Protein AF-A0A1J5BB57-F1 (afdb_monomer)

Mean predicted aligned error: 13.4 Å

Structure (mmCIF, N/CA/C/O backbone):
data_AF-A0A1J5BB57-F1
#
_entry.id   AF-A0A1J5BB57-F1
#
loop_
_atom_site.group_PDB
_atom_site.id
_atom_site.type_symbol
_atom_site.label_atom_id
_atom_site.label_alt_id
_atom_site.label_comp_id
_atom_site.label_asym_id
_atom_site.label_entity_id
_atom_site.label_seq_id
_atom_site.pdbx_PDB_ins_code
_atom_site.Cartn_x
_atom_site.Cartn_y
_atom_site.Cartn_z
_atom_site.occupancy
_atom_site.B_iso_or_equiv
_atom_site.auth_seq_id
_atom_site.auth_comp_id
_atom_site.auth_asym_id
_atom_site.auth_atom_id
_atom_site.pdbx_PDB_model_num
ATOM 1 N N . MET A 1 1 ? -21.688 -20.725 -30.214 1.00 36.19 1 MET A N 1
ATOM 2 C CA . MET A 1 1 ? -20.964 -20.678 -28.925 1.00 36.19 1 MET A CA 1
ATOM 3 C C . MET A 1 1 ? -19.743 -19.796 -29.120 1.00 36.19 1 MET A C 1
ATOM 5 O O . MET A 1 1 ? -18.773 -20.236 -29.718 1.00 36.19 1 MET A O 1
ATOM 9 N N . THR A 1 2 ? -19.839 -18.522 -28.745 1.00 36.06 2 THR A N 1
ATOM 10 C CA . THR A 1 2 ? -18.775 -17.534 -28.966 1.00 36.06 2 THR A CA 1
ATOM 11 C C . THR A 1 2 ? -17.869 -17.535 -27.747 1.00 36.06 2 THR A C 1
ATOM 13 O O . THR A 1 2 ? -18.229 -16.990 -26.706 1.00 36.06 2 THR A O 1
ATOM 16 N N . THR A 1 3 ? -16.715 -18.188 -27.853 1.00 39.59 3 THR A N 1
ATOM 17 C CA . THR A 1 3 ? -15.644 -18.089 -26.861 1.00 39.59 3 THR A CA 1
ATOM 18 C C . THR A 1 3 ? -15.194 -16.633 -26.815 1.00 39.59 3 THR A C 1
ATOM 20 O O . THR A 1 3 ? -14.483 -16.171 -27.706 1.00 39.59 3 THR A O 1
ATOM 23 N N . SER A 1 4 ? -15.664 -15.893 -25.809 1.00 38.69 4 SER A N 1
ATOM 24 C CA . SER A 1 4 ? -15.175 -14.554 -25.491 1.00 38.69 4 SER A CA 1
ATOM 25 C C . SER A 1 4 ? -13.688 -14.676 -25.193 1.00 38.69 4 SER A C 1
ATOM 27 O O . SER A 1 4 ? -13.278 -15.166 -24.141 1.00 38.69 4 SER A O 1
ATOM 29 N N . ARG A 1 5 ? -12.883 -14.318 -26.189 1.00 42.75 5 ARG A N 1
ATOM 30 C CA . ARG A 1 5 ? -11.430 -14.327 -26.155 1.00 42.75 5 ARG A CA 1
ATOM 31 C C . ARG A 1 5 ? -11.003 -13.291 -25.121 1.00 42.75 5 ARG A C 1
ATOM 33 O O . ARG A 1 5 ? -10.915 -12.112 -25.434 1.00 42.75 5 ARG A O 1
ATOM 40 N N . PHE A 1 6 ? -10.797 -13.736 -23.883 1.00 43.44 6 PHE A N 1
ATOM 41 C CA . PHE A 1 6 ? -10.067 -12.984 -22.869 1.00 43.44 6 PHE A CA 1
ATOM 42 C C . PHE A 1 6 ? -8.737 -12.572 -23.504 1.00 43.44 6 PHE A C 1
ATOM 44 O O . PHE A 1 6 ? -7.887 -13.423 -23.765 1.00 43.44 6 PHE A O 1
ATOM 51 N N . GLU A 1 7 ? -8.603 -11.297 -23.866 1.00 45.34 7 GLU A N 1
ATOM 52 C CA . GLU A 1 7 ? -7.399 -10.764 -24.493 1.00 45.34 7 GLU A CA 1
ATOM 53 C C . GLU A 1 7 ? -6.228 -10.919 -23.522 1.00 45.34 7 GLU A C 1
ATOM 55 O O . GLU A 1 7 ? -6.068 -10.167 -22.563 1.00 45.34 7 GLU A O 1
ATOM 60 N N . GLN A 1 8 ? -5.419 -11.946 -23.769 1.00 44.72 8 GLN A N 1
ATOM 61 C CA . GLN A 1 8 ? -4.157 -12.187 -23.091 1.00 44.72 8 GLN A CA 1
ATOM 62 C C . GLN A 1 8 ? -3.175 -11.101 -23.531 1.00 44.72 8 GLN A C 1
ATOM 64 O O . GLN A 1 8 ? -2.515 -11.223 -24.562 1.00 44.72 8 GLN A O 1
ATOM 69 N N . ARG A 1 9 ? -3.125 -10.003 -22.776 1.00 52.44 9 ARG A N 1
ATOM 70 C CA . ARG A 1 9 ? -2.144 -8.936 -22.963 1.00 52.44 9 ARG A CA 1
ATOM 71 C C . ARG A 1 9 ? -1.039 -9.059 -21.929 1.00 52.44 9 ARG A C 1
ATOM 73 O O . ARG A 1 9 ? -1.289 -9.250 -20.741 1.00 52.44 9 ARG A O 1
ATOM 80 N N . TRP A 1 10 ? 0.186 -8.925 -22.410 1.00 50.12 10 TRP A N 1
ATOM 81 C CA . TRP A 1 10 ? 1.356 -8.752 -21.570 1.00 50.12 10 TRP A CA 1
ATOM 82 C C . TRP A 1 10 ? 1.385 -7.307 -21.090 1.00 50.12 10 TRP A C 1
ATOM 84 O O . TRP A 1 10 ? 1.290 -6.389 -21.903 1.00 50.12 10 TRP A O 1
ATOM 94 N N . PHE A 1 11 ? 1.490 -7.114 -19.779 1.00 55.72 11 PHE A N 1
ATOM 95 C CA . PHE A 1 11 ? 1.881 -5.829 -19.225 1.00 55.72 11 PHE A CA 1
ATOM 96 C C . PHE A 1 11 ? 3.391 -5.871 -19.019 1.00 55.72 11 PHE A C 1
ATOM 98 O O . PHE A 1 11 ? 3.910 -6.745 -18.320 1.00 55.72 11 PHE A O 1
ATOM 105 N N . GLU A 1 12 ? 4.093 -4.949 -19.668 1.00 59.78 12 GLU A N 1
ATOM 106 C CA . GLU A 1 12 ? 5.494 -4.691 -19.368 1.00 59.78 12 GLU A CA 1
ATOM 107 C C . GLU A 1 12 ? 5.530 -3.718 -18.201 1.00 59.78 12 GLU A C 1
ATOM 109 O O . GLU A 1 12 ? 5.295 -2.518 -18.340 1.00 59.78 12 GLU A O 1
ATOM 114 N N . PHE A 1 13 ? 5.751 -4.269 -17.018 1.00 64.38 13 PHE A N 1
ATOM 115 C CA . PHE A 1 13 ? 6.040 -3.462 -15.856 1.00 64.38 13 PHE A CA 1
ATOM 116 C C . PHE A 1 13 ? 7.528 -3.099 -15.892 1.00 64.38 13 PHE A C 1
ATOM 118 O O . PHE A 1 13 ? 8.375 -3.930 -16.220 1.00 64.38 13 PHE A O 1
ATOM 125 N N . GLY A 1 14 ? 7.872 -1.856 -15.548 1.00 67.31 14 GLY A N 1
ATOM 126 C CA . GLY A 1 14 ? 9.262 -1.525 -15.222 1.00 67.31 14 GLY A CA 1
ATOM 127 C C . GLY A 1 14 ? 9.796 -2.443 -14.107 1.00 67.31 14 GLY A C 1
ATOM 128 O O . GLY A 1 14 ? 8.998 -3.043 -13.379 1.00 67.31 14 GLY A O 1
ATOM 129 N N . PRO A 1 15 ? 11.125 -2.572 -13.944 1.00 73.25 15 PRO A N 1
ATOM 130 C CA . PRO A 1 15 ? 11.733 -3.493 -12.977 1.00 73.25 15 PRO A CA 1
ATOM 131 C C . PRO A 1 15 ? 11.355 -3.200 -11.522 1.00 73.25 15 PRO A C 1
ATOM 133 O O . PRO A 1 15 ? 11.576 -4.047 -10.672 1.00 73.25 15 PRO A O 1
ATOM 136 N N . ASP A 1 16 ? 10.749 -2.050 -11.241 1.00 86.75 16 ASP A N 1
ATOM 137 C CA . ASP A 1 16 ? 10.429 -1.587 -9.895 1.00 86.75 16 ASP A CA 1
ATOM 138 C C . ASP A 1 16 ? 8.946 -1.730 -9.542 1.00 86.75 16 ASP A C 1
ATOM 140 O O . ASP A 1 16 ? 8.469 -1.043 -8.648 1.00 86.75 16 ASP A O 1
ATOM 144 N N . ALA A 1 17 ? 8.170 -2.559 -10.242 1.00 91.12 17 ALA A N 1
ATOM 145 C CA . ALA A 1 17 ? 6.748 -2.711 -9.940 1.00 91.12 17 ALA A CA 1
ATOM 146 C C . ALA A 1 17 ? 6.493 -3.563 -8.689 1.00 91.12 17 ALA A C 1
ATOM 148 O O . ALA A 1 17 ? 7.095 -4.618 -8.49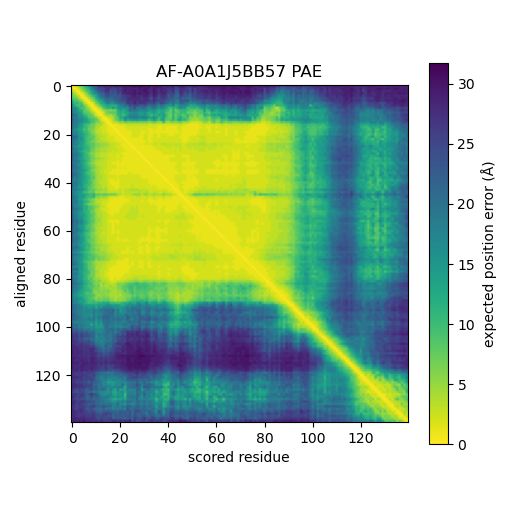7 1.00 91.12 17 ALA A O 1
ATOM 149 N N . TRP A 1 18 ? 5.533 -3.137 -7.869 1.00 94.38 18 TRP A N 1
ATOM 150 C CA . TRP A 1 18 ? 5.126 -3.823 -6.646 1.00 94.38 18 TRP A CA 1
ATOM 151 C C . TRP A 1 18 ? 3.613 -3.885 -6.505 1.00 94.38 18 TRP A C 1
ATOM 153 O O . TRP A 1 18 ? 2.913 -2.882 -6.662 1.00 94.38 18 TRP A O 1
ATOM 163 N N . LEU A 1 19 ? 3.118 -5.059 -6.123 1.00 93.81 19 LEU A N 1
ATOM 164 C CA . LEU A 1 19 ? 1.747 -5.255 -5.676 1.00 93.81 19 LEU A CA 1
ATOM 165 C C . LEU A 1 19 ? 1.701 -5.213 -4.151 1.00 93.81 19 LEU A C 1
ATOM 167 O O . LEU A 1 19 ? 2.428 -5.944 -3.483 1.00 93.81 19 LEU A O 1
ATOM 171 N N . ILE A 1 20 ? 0.823 -4.387 -3.603 1.00 96.88 20 ILE A N 1
ATOM 172 C CA . ILE A 1 20 ? 0.644 -4.226 -2.164 1.00 96.88 20 ILE A CA 1
ATOM 173 C C . ILE A 1 20 ? -0.776 -4.649 -1.830 1.00 96.88 20 ILE A C 1
ATOM 175 O O . ILE A 1 20 ? -1.729 -4.090 -2.367 1.00 96.88 20 ILE A O 1
ATOM 179 N N . ALA A 1 21 ? -0.928 -5.629 -0.952 1.00 96.88 21 ALA A N 1
ATOM 180 C CA . ALA A 1 21 ? -2.223 -6.093 -0.480 1.00 96.88 21 ALA A CA 1
ATOM 181 C C . ALA A 1 21 ? -2.300 -5.956 1.035 1.00 96.88 21 ALA A C 1
ATOM 183 O O . ALA A 1 21 ? -1.296 -6.150 1.719 1.00 96.88 21 ALA A O 1
ATOM 184 N N . TYR A 1 22 ? -3.480 -5.647 1.558 1.00 97.25 22 TYR A N 1
ATOM 185 C CA . TYR A 1 22 ? -3.705 -5.639 2.998 1.00 97.25 22 TYR A CA 1
ATOM 186 C C . TYR A 1 22 ? -4.951 -6.430 3.395 1.00 97.25 22 TYR A C 1
ATOM 188 O O . TYR A 1 22 ? -5.929 -6.497 2.650 1.00 97.25 22 TYR A O 1
ATOM 196 N N . ASP A 1 23 ? -4.922 -6.970 4.606 1.00 97.06 23 ASP A N 1
ATOM 197 C CA . ASP A 1 23 ? -6.068 -7.508 5.327 1.00 97.06 23 ASP A CA 1
ATOM 198 C C . ASP A 1 23 ? -6.112 -6.846 6.709 1.00 97.06 23 ASP A C 1
ATOM 200 O O . ASP A 1 23 ? -5.279 -7.104 7.578 1.00 97.06 23 ASP A O 1
ATOM 204 N N . ILE A 1 24 ? -7.028 -5.887 6.867 1.00 97.06 24 ILE A N 1
ATOM 205 C CA . ILE A 1 24 ? -7.144 -5.037 8.056 1.00 97.06 24 ILE A CA 1
ATOM 206 C C . ILE A 1 24 ? -8.621 -4.941 8.415 1.00 97.06 24 ILE A C 1
ATOM 208 O O . ILE A 1 24 ? -9.405 -4.340 7.683 1.00 97.06 24 ILE A O 1
ATOM 212 N N . ALA A 1 25 ? -9.001 -5.511 9.557 1.00 95.50 25 ALA A N 1
ATOM 213 C CA . ALA A 1 25 ? -10.394 -5.528 10.002 1.00 95.50 25 ALA A CA 1
ATOM 214 C C . ALA A 1 25 ? -10.822 -4.229 10.708 1.00 95.50 25 ALA A C 1
ATOM 216 O O . ALA A 1 25 ? -12.000 -3.874 10.701 1.00 95.50 25 ALA A O 1
ATOM 217 N N . ASP A 1 26 ? -9.880 -3.520 11.336 1.00 97.75 26 ASP A N 1
ATOM 218 C CA . ASP A 1 26 ? -10.171 -2.296 12.082 1.00 97.75 26 ASP A CA 1
ATOM 219 C C . ASP A 1 26 ? -10.404 -1.103 11.137 1.00 97.75 26 ASP A C 1
ATOM 221 O O . ASP A 1 26 ? -9.488 -0.725 10.399 1.00 97.75 26 ASP A O 1
ATOM 225 N N . PRO A 1 27 ? -11.585 -0.455 11.169 1.00 96.62 27 PRO A N 1
ATOM 226 C CA . PRO A 1 27 ? -11.914 0.610 10.222 1.00 96.62 27 PRO A CA 1
ATOM 227 C C . PRO A 1 27 ? -11.001 1.838 10.314 1.00 96.62 27 PRO A C 1
ATOM 229 O O . PRO A 1 27 ? -10.757 2.501 9.303 1.00 96.62 27 PRO A O 1
ATOM 232 N N . MET A 1 28 ? -10.484 2.159 11.505 1.00 97.75 28 MET A N 1
ATOM 233 C CA . MET A 1 28 ? -9.627 3.328 11.701 1.00 97.75 28 MET A CA 1
ATOM 234 C C . MET A 1 28 ? -8.225 3.079 11.142 1.00 97.75 28 MET A C 1
ATOM 236 O O . MET A 1 28 ? -7.696 3.928 10.418 1.00 97.75 28 MET A O 1
ATOM 240 N N . ARG A 1 29 ? -7.627 1.915 11.430 1.00 97.44 29 ARG A N 1
ATOM 241 C CA . ARG A 1 29 ? -6.327 1.527 10.853 1.00 97.44 29 ARG A CA 1
ATOM 242 C C . ARG A 1 29 ? -6.428 1.326 9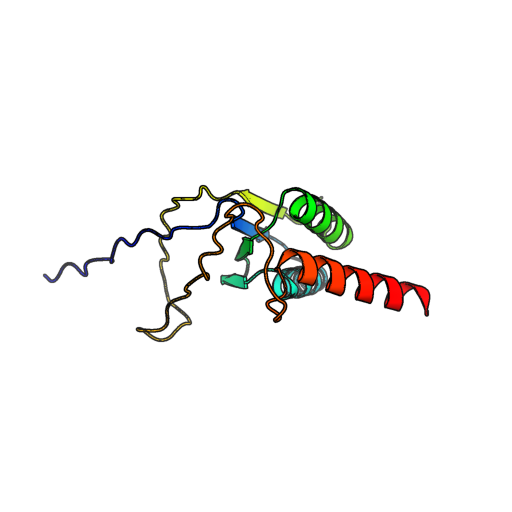.344 1.00 97.44 29 ARG A C 1
ATOM 244 O O . ARG A 1 29 ? -5.582 1.848 8.618 1.00 97.44 29 ARG A O 1
ATOM 251 N N . LEU A 1 30 ? -7.508 0.706 8.860 1.00 97.50 30 LEU A N 1
ATOM 252 C CA . LEU A 1 30 ? -7.776 0.560 7.428 1.00 97.50 30 LEU A CA 1
ATOM 253 C C . LEU A 1 30 ? -7.812 1.922 6.733 1.00 97.50 30 LEU A C 1
ATOM 255 O O . LEU A 1 30 ? -7.125 2.114 5.732 1.00 97.50 30 LEU A O 1
ATOM 259 N N . ALA A 1 31 ? -8.558 2.895 7.264 1.00 97.00 31 ALA A N 1
ATOM 260 C CA . ALA A 1 31 ? -8.643 4.224 6.660 1.00 97.00 31 ALA A CA 1
ATOM 261 C C . ALA A 1 31 ? -7.277 4.933 6.603 1.00 97.00 31 ALA A C 1
ATOM 263 O O . ALA A 1 31 ? -6.969 5.603 5.612 1.00 97.00 31 ALA A O 1
ATOM 264 N N . ARG A 1 32 ? -6.443 4.769 7.641 1.00 97.00 32 ARG A N 1
ATOM 265 C CA . ARG A 1 32 ? -5.077 5.320 7.692 1.00 97.00 32 ARG A CA 1
ATOM 266 C C . ARG A 1 32 ? -4.169 4.678 6.645 1.00 97.00 32 ARG A C 1
ATOM 268 O O . ARG A 1 32 ? -3.523 5.406 5.893 1.00 97.00 32 ARG A O 1
ATOM 275 N N . VAL A 1 33 ? -4.144 3.347 6.570 1.00 97.62 33 VAL A N 1
ATOM 276 C CA . VAL A 1 33 ? -3.333 2.602 5.593 1.00 97.62 33 VAL A CA 1
ATOM 277 C C . VAL A 1 33 ? -3.796 2.886 4.169 1.00 97.62 33 VAL A C 1
ATOM 279 O O . VAL A 1 33 ? -2.975 3.222 3.321 1.00 97.62 33 VAL A O 1
ATOM 282 N N . HIS A 1 34 ? -5.104 2.849 3.909 1.00 96.00 34 HIS A N 1
ATOM 283 C CA . HIS A 1 34 ? -5.654 3.120 2.584 1.00 96.00 34 HIS A CA 1
ATOM 284 C C . HIS A 1 34 ? -5.302 4.532 2.103 1.00 96.00 34 HIS A C 1
ATOM 286 O O . HIS A 1 34 ? -4.864 4.708 0.968 1.00 96.00 34 HIS A O 1
ATOM 292 N N . ARG A 1 35 ? -5.448 5.552 2.963 1.00 95.81 35 ARG A N 1
ATOM 293 C CA . ARG A 1 35 ? -5.070 6.933 2.625 1.00 95.81 35 ARG A CA 1
ATOM 294 C C . ARG A 1 35 ? -3.574 7.060 2.350 1.00 95.81 35 ARG A C 1
ATOM 296 O O . ARG A 1 35 ? -3.200 7.736 1.399 1.00 95.81 35 ARG A O 1
ATOM 303 N N . TYR A 1 36 ? -2.749 6.409 3.167 1.00 96.81 36 TYR A N 1
ATOM 304 C CA . TYR A 1 36 ? -1.300 6.411 3.007 1.00 96.81 36 TYR A CA 1
ATOM 305 C C . TYR A 1 36 ? -0.875 5.777 1.677 1.00 96.81 36 TYR A C 1
ATOM 307 O O . TYR A 1 36 ? -0.163 6.410 0.904 1.00 96.81 36 TYR A O 1
ATOM 315 N N . LEU A 1 37 ? -1.384 4.582 1.356 1.00 95.81 37 LEU A N 1
ATOM 316 C CA . LEU A 1 37 ? -1.080 3.904 0.095 1.00 95.81 37 LEU A CA 1
ATOM 317 C C . LEU A 1 37 ? -1.604 4.676 -1.117 1.00 95.81 37 LEU A C 1
ATOM 319 O O . LEU A 1 37 ? -0.891 4.801 -2.103 1.00 95.81 37 LEU A O 1
ATOM 323 N N . LYS A 1 38 ? -2.802 5.264 -1.040 1.00 93.06 38 LYS A N 1
ATOM 324 C CA . LYS A 1 38 ? -3.389 6.045 -2.140 1.00 93.06 38 LYS A CA 1
ATOM 325 C C . LYS A 1 38 ? -2.572 7.285 -2.525 1.00 93.06 38 LYS A C 1
ATOM 327 O O . LYS A 1 38 ? -2.725 7.775 -3.640 1.00 93.06 38 LYS A O 1
ATOM 332 N N . ALA A 1 39 ? -1.720 7.796 -1.635 1.00 92.25 39 ALA A N 1
ATOM 333 C CA . ALA A 1 39 ? -0.841 8.922 -1.946 1.00 92.25 39 ALA A CA 1
ATOM 334 C C . ALA A 1 39 ? 0.328 8.535 -2.873 1.00 92.25 39 ALA A C 1
ATOM 336 O O . ALA A 1 39 ? 0.875 9.397 -3.555 1.00 92.25 39 ALA A O 1
ATOM 337 N N . VAL A 1 40 ? 0.725 7.258 -2.886 1.00 91.25 40 VAL A N 1
ATOM 338 C CA . VAL A 1 40 ? 2.005 6.803 -3.469 1.00 91.25 40 VAL A CA 1
ATOM 339 C C . VAL A 1 40 ? 1.860 5.585 -4.384 1.00 91.25 40 VAL A C 1
ATOM 341 O O . VAL A 1 40 ? 2.777 5.250 -5.126 1.00 91.25 40 VAL A O 1
ATOM 344 N N . ALA A 1 41 ? 0.706 4.927 -4.350 1.00 92.19 41 ALA A N 1
ATOM 345 C CA . ALA A 1 41 ? 0.355 3.767 -5.146 1.00 92.19 41 ALA A CA 1
ATOM 346 C C . ALA A 1 41 ? -1.076 3.907 -5.662 1.00 92.19 41 ALA A C 1
ATOM 348 O O . ALA A 1 41 ? -1.929 4.596 -5.098 1.00 92.19 41 ALA A O 1
ATOM 349 N N . MET A 1 42 ? -1.363 3.185 -6.730 1.00 90.56 42 MET A N 1
ATOM 350 C CA . MET A 1 42 ? -2.659 3.204 -7.371 1.00 90.56 42 MET A CA 1
ATOM 351 C C . MET A 1 42 ? -3.536 2.044 -6.881 1.00 90.56 42 MET A C 1
ATOM 353 O O . MET A 1 42 ? -3.110 0.892 -6.962 1.00 90.56 42 MET A O 1
ATOM 357 N N . PRO A 1 43 ? -4.782 2.295 -6.442 1.00 89.69 43 PRO A N 1
ATOM 358 C CA . PRO A 1 43 ? -5.702 1.224 -6.074 1.00 89.69 43 PRO A CA 1
ATOM 359 C C . PRO A 1 43 ? -6.146 0.441 -7.318 1.00 89.69 43 PRO A C 1
ATOM 361 O O . PRO A 1 43 ? -6.695 1.014 -8.259 1.00 89.69 43 PRO A O 1
ATOM 364 N N . VAL A 1 44 ? -5.942 -0.877 -7.317 1.00 86.25 44 VAL A N 1
ATOM 365 C CA . VAL A 1 44 ? -6.431 -1.787 -8.374 1.00 86.25 44 VAL A CA 1
ATOM 366 C C . VAL A 1 44 ? -7.666 -2.574 -7.937 1.00 86.25 44 VAL A C 1
ATOM 368 O O . VAL A 1 44 ? -8.489 -2.941 -8.776 1.00 86.25 44 VAL A O 1
ATOM 371 N N . GLN A 1 45 ? -7.810 -2.806 -6.633 1.00 85.19 45 GLN A N 1
ATOM 372 C CA . GLN A 1 45 ? -9.000 -3.335 -5.964 1.00 85.19 45 GLN A CA 1
ATOM 373 C C . GLN A 1 45 ? -9.121 -2.687 -4.579 1.00 85.19 45 GLN A C 1
ATOM 375 O O . GLN A 1 45 ? -8.245 -1.927 -4.172 1.00 85.19 45 GLN A O 1
ATOM 380 N N . TYR A 1 46 ? -10.195 -2.989 -3.842 1.00 80.75 46 TYR A N 1
ATOM 381 C CA . TYR A 1 46 ? -10.448 -2.379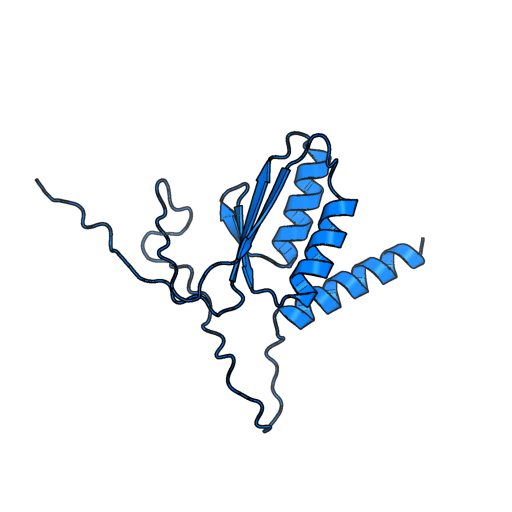 -2.532 1.00 80.75 46 TYR A CA 1
ATOM 382 C C . TYR A 1 46 ? -9.255 -2.501 -1.566 1.00 80.75 46 TYR A C 1
ATOM 384 O O . TYR A 1 46 ? -8.876 -1.503 -0.960 1.00 80.75 46 TYR A O 1
ATOM 392 N N . SER A 1 47 ? -8.633 -3.682 -1.493 1.00 92.31 47 SER A N 1
ATOM 393 C CA . SER A 1 47 ? -7.494 -3.964 -0.606 1.00 92.31 47 SER A CA 1
ATOM 394 C C . SER A 1 47 ? -6.180 -4.227 -1.342 1.00 92.31 47 SER A C 1
ATOM 396 O O . SER A 1 47 ? -5.264 -4.809 -0.767 1.00 92.31 47 SER A O 1
ATOM 398 N N . VAL A 1 48 ? -6.091 -3.857 -2.625 1.00 93.06 48 VAL A N 1
ATOM 399 C CA . VAL A 1 48 ? -4.910 -4.134 -3.453 1.00 93.06 48 VAL A CA 1
ATOM 400 C C . VAL A 1 48 ? -4.500 -2.883 -4.216 1.00 93.06 48 VAL A C 1
ATOM 402 O O . VAL A 1 48 ? -5.309 -2.263 -4.908 1.00 93.06 48 VAL A O 1
ATOM 405 N N . PHE A 1 49 ? -3.221 -2.549 -4.113 1.00 93.44 49 PHE A N 1
ATOM 406 C CA . PHE A 1 49 ? -2.566 -1.407 -4.727 1.00 93.44 49 PHE A CA 1
ATOM 407 C C . PHE A 1 49 ? -1.411 -1.870 -5.613 1.00 93.44 49 PHE A C 1
ATOM 409 O O . PHE A 1 49 ? -0.776 -2.887 -5.350 1.00 93.44 49 PHE A O 1
ATOM 416 N N . LEU A 1 50 ? -1.134 -1.102 -6.658 1.00 91.81 50 LEU A N 1
ATOM 417 C CA . LEU A 1 50 ? 0.002 -1.274 -7.551 1.00 91.81 50 LEU A CA 1
ATOM 418 C C . LEU A 1 50 ? 0.823 0.017 -7.537 1.00 91.81 50 LEU A C 1
ATOM 420 O O . LEU A 1 50 ? 0.263 1.102 -7.695 1.00 91.81 50 LEU A O 1
ATOM 424 N N . GLY A 1 51 ? 2.133 -0.090 -7.358 1.00 90.94 51 GLY A N 1
ATOM 425 C CA . GLY A 1 51 ? 3.041 1.053 -7.404 1.00 90.94 51 GLY A CA 1
ATOM 426 C C . GLY A 1 51 ? 4.396 0.682 -7.984 1.00 90.94 51 GLY A C 1
ATOM 427 O O . GLY A 1 51 ? 4.668 -0.491 -8.236 1.00 90.94 51 GLY A O 1
ATOM 428 N N . TRP A 1 52 ? 5.230 1.695 -8.200 1.00 91.19 52 TRP A N 1
ATOM 429 C CA . TRP A 1 52 ? 6.601 1.532 -8.666 1.00 91.19 52 TRP A CA 1
ATOM 430 C C . TRP A 1 52 ? 7.536 2.153 -7.645 1.00 91.19 52 TRP A C 1
ATOM 432 O O . TRP A 1 52 ? 7.401 3.337 -7.339 1.00 91.19 52 TRP A O 1
ATOM 442 N N . PHE A 1 53 ? 8.430 1.341 -7.095 1.00 91.75 53 PHE A N 1
ATOM 443 C CA . PHE A 1 53 ? 9.267 1.717 -5.968 1.00 91.75 53 PHE A CA 1
ATOM 444 C C . PHE A 1 53 ? 10.654 1.105 -6.107 1.00 91.75 53 PHE A C 1
ATOM 446 O O . PHE A 1 53 ? 10.804 -0.112 -6.249 1.00 91.75 53 PHE A O 1
ATOM 453 N N . SER A 1 54 ? 11.665 1.953 -5.968 1.00 90.12 54 SER A N 1
ATOM 454 C CA . SER A 1 54 ? 13.035 1.520 -5.732 1.00 90.12 54 SER A CA 1
ATOM 455 C C . SER A 1 54 ? 13.149 0.783 -4.386 1.00 90.12 54 SER A C 1
ATOM 457 O O . SER A 1 54 ? 12.314 0.974 -3.492 1.00 90.12 54 SER A O 1
ATOM 459 N N . PRO A 1 55 ? 14.219 -0.002 -4.160 1.00 89.94 55 PRO A N 1
ATOM 460 C CA . PRO A 1 55 ? 14.433 -0.688 -2.883 1.00 89.94 55 PRO A CA 1
ATOM 461 C C . PRO A 1 55 ? 14.376 0.251 -1.667 1.00 89.94 55 PRO A C 1
ATOM 463 O O . PRO A 1 55 ? 13.773 -0.068 -0.646 1.00 89.94 55 PRO A O 1
ATOM 466 N N . ARG A 1 56 ? 14.922 1.467 -1.801 1.00 91.50 56 ARG A N 1
ATOM 467 C CA . ARG A 1 56 ? 14.889 2.476 -0.735 1.00 91.50 56 ARG A CA 1
ATOM 468 C C . ARG A 1 56 ? 13.471 2.968 -0.438 1.00 91.50 56 ARG A C 1
ATOM 470 O O . ARG A 1 56 ? 13.148 3.245 0.715 1.00 91.50 56 ARG A O 1
ATOM 477 N N . GLU A 1 57 ? 12.638 3.128 -1.460 1.00 93.81 57 GLU A N 1
ATOM 478 C CA . GLU A 1 57 ? 11.240 3.528 -1.277 1.00 93.81 57 GLU A CA 1
ATOM 479 C C . GLU A 1 57 ? 10.424 2.429 -0.610 1.00 93.81 57 GLU A C 1
ATOM 481 O O . GLU A 1 57 ? 9.601 2.742 0.245 1.00 93.81 57 GLU A O 1
ATOM 486 N N . ILE A 1 58 ? 10.703 1.162 -0.916 1.00 95.38 58 ILE A N 1
ATOM 487 C CA . ILE A 1 58 ? 10.085 0.018 -0.238 1.00 95.38 58 ILE A C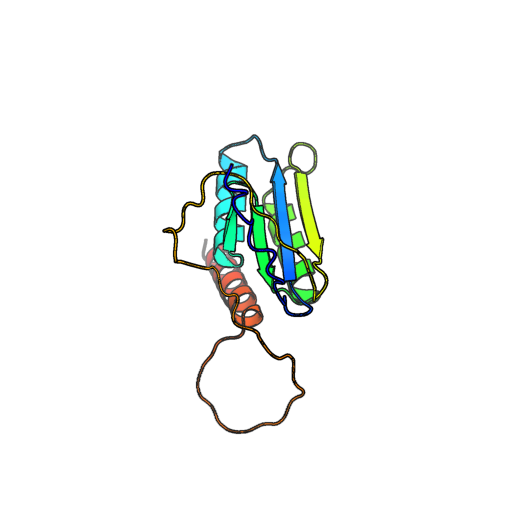A 1
ATOM 488 C C . ILE A 1 58 ? 10.426 -0.002 1.249 1.00 95.38 58 ILE A C 1
ATOM 490 O O . ILE A 1 58 ? 9.526 -0.184 2.069 1.00 95.38 58 ILE A O 1
ATOM 494 N N . ASP A 1 59 ? 11.678 0.262 1.620 1.00 95.44 59 ASP A N 1
ATOM 495 C CA . ASP A 1 59 ? 12.068 0.353 3.031 1.00 95.44 59 ASP A CA 1
ATOM 496 C C . ASP A 1 59 ? 11.331 1.489 3.757 1.00 95.44 59 ASP A C 1
ATOM 498 O O . ASP A 1 59 ? 10.865 1.325 4.888 1.00 95.44 59 ASP A O 1
ATOM 502 N N . LEU A 1 60 ? 11.210 2.657 3.116 1.00 95.38 60 LEU A N 1
ATOM 503 C CA . LEU A 1 60 ? 10.480 3.800 3.674 1.00 95.38 60 LEU A CA 1
ATOM 504 C C . LEU A 1 60 ? 8.985 3.509 3.8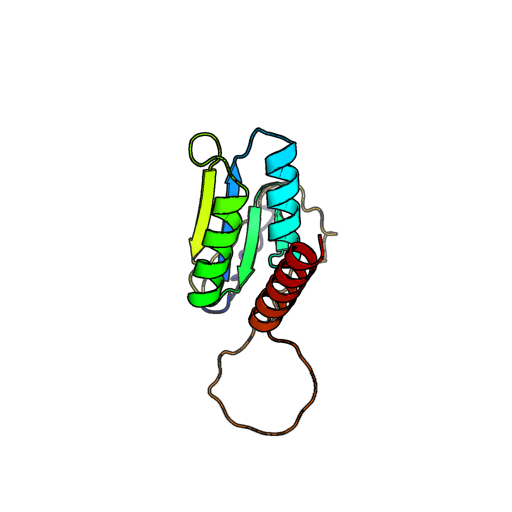04 1.00 95.38 60 LEU A C 1
ATOM 506 O O . LEU A 1 60 ? 8.384 3.836 4.829 1.00 95.38 60 LEU A O 1
ATOM 510 N N . LEU A 1 61 ? 8.404 2.886 2.782 1.00 96.38 61 LEU A N 1
ATOM 511 C CA . LEU A 1 61 ? 7.005 2.491 2.742 1.00 96.38 61 LEU A CA 1
ATOM 512 C C . LEU A 1 61 ? 6.694 1.466 3.837 1.00 96.38 61 LEU A C 1
ATOM 514 O O . LEU A 1 61 ? 5.723 1.635 4.570 1.00 96.38 61 LEU A O 1
ATOM 518 N N . THR A 1 62 ? 7.563 0.468 4.009 1.00 96.50 62 THR A N 1
ATOM 519 C CA . THR A 1 62 ? 7.456 -0.560 5.054 1.00 96.50 62 THR A CA 1
ATOM 520 C C . THR A 1 62 ? 7.456 0.072 6.443 1.00 96.50 62 THR A C 1
ATOM 522 O O . THR A 1 62 ? 6.503 -0.113 7.197 1.00 96.50 62 THR A O 1
ATOM 525 N N . ARG A 1 63 ? 8.443 0.924 6.756 1.00 96.69 63 ARG A N 1
ATOM 526 C CA . ARG A 1 63 ? 8.491 1.648 8.043 1.00 96.6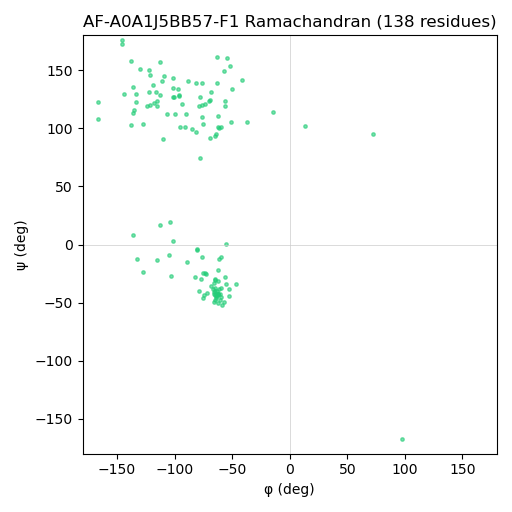9 63 ARG A CA 1
ATOM 527 C C . ARG A 1 63 ? 7.268 2.542 8.252 1.00 96.69 63 ARG A C 1
ATOM 529 O O . ARG A 1 63 ? 6.774 2.680 9.366 1.00 96.69 63 ARG A O 1
ATOM 536 N N . GLY A 1 64 ? 6.775 3.172 7.187 1.00 96.44 64 GLY A N 1
ATOM 537 C CA . GLY A 1 64 ? 5.553 3.970 7.229 1.00 96.44 64 GLY A CA 1
ATOM 538 C C . GLY A 1 64 ? 4.307 3.136 7.542 1.00 96.44 64 GLY A C 1
ATOM 539 O O . GLY A 1 64 ? 3.431 3.598 8.274 1.00 96.44 64 GLY A O 1
ATOM 540 N N . LEU A 1 65 ? 4.227 1.912 7.023 1.00 96.88 65 LEU A N 1
ATOM 541 C CA . LEU A 1 65 ? 3.132 0.981 7.291 1.00 96.88 65 LEU A CA 1
ATOM 542 C C . LEU A 1 65 ? 3.197 0.427 8.716 1.00 96.88 65 LEU A C 1
ATOM 544 O O . LEU A 1 65 ? 2.167 0.398 9.383 1.00 96.88 65 LEU A O 1
ATOM 548 N N . GLU A 1 66 ? 4.386 0.085 9.216 1.00 96.50 66 GLU A N 1
ATOM 549 C CA . GLU A 1 66 ? 4.599 -0.423 10.582 1.00 96.50 66 GLU A CA 1
ATOM 550 C C . GLU A 1 66 ? 4.043 0.516 11.665 1.00 96.50 66 GLU A C 1
ATOM 552 O O . GLU A 1 66 ? 3.513 0.054 12.670 1.00 96.50 66 GLU A O 1
ATOM 557 N N . THR A 1 67 ? 4.081 1.837 11.456 1.00 96.94 67 THR A N 1
ATOM 558 C CA . THR A 1 67 ? 3.512 2.815 12.409 1.00 96.94 67 THR A CA 1
ATOM 559 C C . THR A 1 67 ? 1.990 2.985 12.300 1.00 96.94 67 THR A C 1
ATOM 561 O O . THR A 1 67 ? 1.372 3.726 13.075 1.00 96.94 67 THR A O 1
ATOM 564 N N . ARG A 1 68 ? 1.361 2.335 11.316 1.00 97.25 68 ARG A N 1
ATOM 565 C CA . ARG A 1 68 ? -0.065 2.471 10.979 1.00 97.25 68 ARG A CA 1
ATOM 566 C C . ARG A 1 68 ? -0.860 1.181 11.191 1.00 97.25 68 ARG A C 1
ATOM 568 O O . ARG A 1 68 ? -2.089 1.264 11.214 1.00 97.25 68 ARG A O 1
ATOM 575 N N . ILE A 1 69 ? -0.190 0.044 11.384 1.00 97.31 69 ILE A N 1
ATOM 576 C CA . ILE A 1 69 ? -0.805 -1.276 11.577 1.00 97.31 69 ILE A CA 1
ATOM 577 C C . ILE A 1 69 ? -0.578 -1.829 12.988 1.00 97.31 69 ILE A C 1
ATOM 579 O O . ILE A 1 69 ? 0.378 -1.473 13.672 1.00 97.31 69 ILE A O 1
ATOM 583 N N . ASP A 1 70 ? -1.450 -2.739 13.411 1.00 97.62 70 ASP A N 1
ATOM 584 C CA . ASP A 1 70 ? -1.198 -3.670 14.512 1.00 97.62 70 ASP A CA 1
ATOM 585 C C . ASP A 1 70 ? -0.696 -4.988 13.916 1.00 97.62 70 ASP A C 1
ATOM 587 O O . ASP A 1 70 ? -1.489 -5.805 13.454 1.00 97.62 70 ASP A O 1
ATOM 591 N N . ALA A 1 71 ? 0.617 -5.223 13.953 1.00 94.69 71 ALA A N 1
ATOM 592 C CA . ALA A 1 71 ? 1.247 -6.398 13.342 1.00 94.69 71 ALA A CA 1
ATOM 593 C C . ALA A 1 71 ? 0.758 -7.756 13.895 1.00 94.69 71 ALA A C 1
ATOM 595 O O . ALA A 1 71 ? 1.096 -8.801 13.345 1.00 94.69 71 ALA A O 1
ATOM 596 N N . ARG A 1 72 ? -0.011 -7.779 14.995 1.00 96.88 72 ARG A N 1
ATOM 597 C CA . ARG A 1 72 ? -0.624 -9.010 15.528 1.00 96.88 72 ARG A CA 1
ATOM 598 C C . ARG A 1 72 ? -2.006 -9.299 14.946 1.00 96.88 72 ARG A C 1
ATOM 600 O O . ARG A 1 72 ? -2.524 -10.392 15.163 1.00 96.88 72 ARG A O 1
ATOM 607 N N . ARG A 1 73 ? -2.634 -8.314 14.304 1.00 96.62 73 ARG A N 1
ATOM 608 C CA . ARG A 1 73 ? -4.029 -8.372 13.836 1.00 96.62 73 ARG A CA 1
ATOM 609 C C . ARG A 1 73 ? -4.194 -8.029 12.365 1.00 96.62 73 ARG A C 1
ATOM 611 O O . ARG A 1 73 ? -5.188 -8.430 11.773 1.00 96.62 73 ARG A O 1
ATOM 618 N N . ASP A 1 74 ? -3.249 -7.281 11.824 1.00 97.69 74 ASP A N 1
ATOM 619 C CA . ASP A 1 74 ? -3.271 -6.751 10.477 1.00 97.69 74 ASP A CA 1
ATOM 620 C C . ASP A 1 74 ? -2.194 -7.461 9.647 1.00 97.69 74 ASP A C 1
ATOM 622 O O . ASP A 1 74 ? -1.082 -7.687 10.132 1.00 97.69 74 ASP A O 1
ATOM 626 N N . ASP A 1 75 ? -2.505 -7.771 8.390 1.00 97.38 75 ASP A N 1
ATOM 627 C CA . ASP A 1 75 ? -1.539 -8.298 7.422 1.00 97.38 75 ASP A CA 1
ATOM 628 C C . ASP A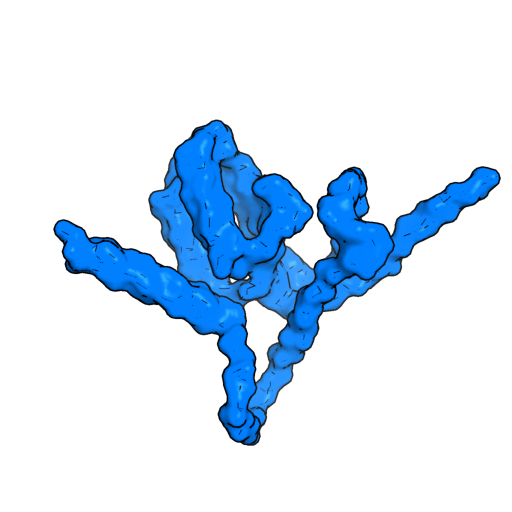 1 75 ? -1.369 -7.293 6.279 1.00 97.38 75 ASP A C 1
ATOM 630 O O . ASP A 1 75 ? -2.345 -6.801 5.711 1.00 97.38 75 ASP A O 1
ATOM 634 N N . VAL A 1 76 ? -0.124 -6.973 5.937 1.00 96.88 76 VAL A N 1
ATOM 635 C CA . VAL A 1 76 ? 0.213 -6.156 4.771 1.00 96.88 76 VAL A CA 1
ATOM 636 C C . VAL A 1 76 ? 1.342 -6.849 4.036 1.00 96.88 76 VAL A C 1
ATOM 638 O O . VAL A 1 76 ? 2.409 -7.099 4.592 1.00 96.88 76 VAL A O 1
ATOM 641 N N . ARG A 1 77 ? 1.107 -7.154 2.763 1.00 96.62 77 ARG A N 1
ATOM 642 C CA . ARG A 1 77 ? 2.034 -7.898 1.917 1.00 96.62 77 ARG A CA 1
ATOM 643 C C . ARG A 1 77 ? 2.455 -7.061 0.736 1.00 96.62 77 ARG A C 1
ATOM 645 O O . ARG A 1 77 ? 1.627 -6.416 0.098 1.00 96.62 77 ARG A O 1
ATOM 652 N N . MET A 1 78 ? 3.743 -7.116 0.434 1.00 96.00 78 MET A N 1
ATOM 653 C CA . MET A 1 78 ? 4.356 -6.399 -0.672 1.00 96.00 78 MET A CA 1
ATOM 654 C C . MET A 1 78 ? 5.069 -7.418 -1.554 1.00 96.00 78 MET A C 1
ATOM 656 O O . MET A 1 78 ? 5.962 -8.128 -1.098 1.00 96.00 78 MET A O 1
ATOM 660 N N . TYR A 1 79 ? 4.644 -7.513 -2.807 1.00 94.25 79 TYR A N 1
ATOM 661 C CA . TYR A 1 79 ? 5.159 -8.462 -3.784 1.00 94.25 79 TYR A CA 1
ATOM 662 C C . TYR A 1 79 ? 5.848 -7.709 -4.907 1.00 94.25 79 TYR A C 1
ATOM 664 O O . TYR A 1 79 ? 5.205 -6.935 -5.616 1.00 94.25 79 TYR A O 1
ATOM 672 N N . HIS A 1 80 ? 7.142 -7.960 -5.085 1.00 92.50 80 HIS A N 1
ATOM 673 C CA . HIS A 1 80 ? 7.871 -7.464 -6.243 1.00 92.50 80 HIS A CA 1
ATOM 674 C C . HIS A 1 80 ? 7.382 -8.184 -7.499 1.00 92.50 80 HIS A C 1
ATOM 676 O O . HIS A 1 80 ? 7.251 -9.411 -7.509 1.00 92.50 80 HIS A O 1
ATOM 682 N N . LEU A 1 81 ? 7.070 -7.421 -8.541 1.00 89.31 81 LEU A N 1
ATOM 683 C CA . LEU A 1 81 ? 6.580 -7.946 -9.804 1.00 89.31 81 LEU A CA 1
ATOM 684 C C . LEU A 1 81 ? 7.728 -7.996 -10.818 1.00 89.31 81 LEU A C 1
ATOM 686 O O . LEU A 1 81 ? 8.363 -6.972 -11.076 1.00 89.31 81 LEU A O 1
ATOM 690 N N . PRO A 1 82 ? 7.977 -9.155 -11.453 1.00 84.12 82 PRO A N 1
ATOM 691 C CA . PRO A 1 82 ? 8.904 -9.238 -12.572 1.00 84.12 82 PRO A CA 1
ATOM 692 C C . PRO A 1 82 ? 8.500 -8.290 -13.704 1.00 84.12 82 PRO A C 1
ATOM 694 O O . PRO A 1 82 ? 7.309 -8.095 -13.966 1.00 84.12 82 PRO A O 1
ATOM 697 N N . SER A 1 83 ? 9.483 -7.790 -14.458 1.00 77.25 83 SER A N 1
ATOM 698 C CA . SER A 1 83 ? 9.239 -6.837 -15.552 1.00 77.25 83 SER A CA 1
ATOM 699 C C . SER A 1 83 ? 8.241 -7.350 -16.601 1.00 77.25 83 SER A C 1
ATOM 701 O O . SER A 1 83 ? 7.515 -6.589 -17.232 1.00 77.25 83 SER A O 1
ATOM 703 N N . ARG A 1 84 ? 8.160 -8.673 -16.766 1.00 74.94 84 ARG A N 1
ATOM 704 C CA . ARG A 1 84 ? 7.139 -9.339 -17.579 1.00 74.94 84 ARG A CA 1
ATOM 705 C C . ARG A 1 84 ? 6.173 -10.092 -16.679 1.00 74.94 84 ARG A C 1
ATOM 707 O O . ARG A 1 84 ? 6.387 -11.267 -16.388 1.00 74.94 84 ARG A O 1
ATOM 714 N N . THR A 1 85 ? 5.100 -9.424 -16.270 1.00 75.38 85 THR A N 1
ATOM 715 C CA . THR A 1 85 ? 4.041 -10.035 -15.458 1.00 75.38 85 THR A CA 1
ATOM 716 C C . THR A 1 85 ? 2.749 -10.127 -16.260 1.00 75.38 85 THR A C 1
ATOM 718 O O . THR A 1 85 ? 2.268 -9.147 -16.830 1.00 75.38 85 THR A O 1
ATOM 721 N N . GLN A 1 86 ? 2.156 -11.319 -16.292 1.00 69.19 86 GLN A N 1
ATOM 722 C CA . GLN A 1 86 ? 0.800 -11.491 -16.803 1.00 69.19 86 GLN A CA 1
ATOM 723 C C . GLN A 1 86 ? -0.193 -11.051 -15.734 1.00 69.19 86 GLN A C 1
ATOM 725 O O . GLN A 1 86 ? -0.241 -11.633 -14.651 1.00 69.19 86 GLN A O 1
ATOM 730 N N . LEU A 1 87 ? -1.001 -10.039 -16.044 1.00 72.00 87 LEU A N 1
ATOM 731 C CA . LEU A 1 87 ? -2.049 -9.577 -15.146 1.00 72.00 87 LEU A CA 1
ATOM 732 C C . LEU A 1 87 ? -3.416 -10.006 -15.674 1.00 72.00 87 LEU A C 1
ATOM 734 O O . LEU A 1 87 ? -3.906 -9.485 -16.676 1.00 72.00 87 LEU A O 1
ATOM 738 N N . TYR A 1 88 ? -4.056 -10.917 -14.949 1.00 74.06 88 TYR A N 1
ATOM 739 C CA . TYR A 1 88 ? -5.441 -11.299 -15.191 1.00 74.06 88 TYR A CA 1
ATOM 740 C C . TYR A 1 88 ? -6.337 -10.610 -14.170 1.00 74.06 88 TYR A C 1
ATOM 742 O O . TYR A 1 88 ? -6.113 -10.706 -12.964 1.00 74.06 88 TYR A O 1
ATOM 750 N N . ARG A 1 89 ? -7.368 -9.913 -14.648 1.00 66.81 89 ARG A N 1
ATOM 751 C CA . ARG A 1 89 ? -8.408 -9.337 -13.792 1.00 66.81 89 ARG A CA 1
ATOM 752 C C . ARG A 1 89 ? -9.726 -10.020 -14.102 1.00 66.81 89 ARG A C 1
ATOM 754 O O . ARG A 1 89 ? -10.179 -10.006 -15.243 1.00 66.81 89 ARG A O 1
ATOM 761 N N . PHE A 1 90 ? -10.332 -10.596 -13.075 1.00 71.62 90 PHE A N 1
ATOM 762 C CA . PHE A 1 90 ? -11.644 -11.224 -13.150 1.00 71.62 90 PHE A CA 1
ATOM 763 C C . PHE A 1 90 ? -12.662 -10.365 -12.390 1.00 71.62 90 PHE A C 1
ATOM 765 O O . PHE A 1 90 ? -12.326 -9.753 -11.376 1.00 71.62 90 PHE A O 1
ATOM 772 N N . GLY A 1 91 ? -13.904 -10.315 -12.873 1.00 70.81 91 GLY A N 1
ATOM 773 C CA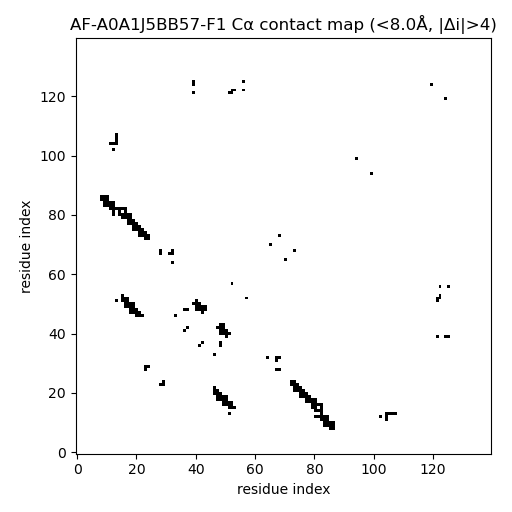 . GLY A 1 91 ? -14.986 -9.545 -12.250 1.00 70.81 91 GLY A CA 1
ATOM 774 C C . GLY A 1 91 ? -15.232 -8.167 -12.877 1.00 70.81 91 GLY A C 1
ATOM 775 O O . GLY A 1 91 ? -14.782 -7.870 -13.982 1.00 70.81 91 GLY A O 1
ATOM 776 N N . ARG A 1 92 ? -16.022 -7.334 -12.186 1.00 61.38 92 ARG A N 1
ATOM 777 C CA . ARG A 1 92 ? -16.555 -6.071 -12.723 1.00 61.38 92 ARG A CA 1
ATOM 778 C C . ARG A 1 92 ? -15.464 -4.996 -12.752 1.00 61.38 92 ARG A C 1
ATOM 780 O O . ARG A 1 92 ? -15.039 -4.509 -11.708 1.00 61.38 92 ARG A O 1
ATOM 787 N N . GLN A 1 93 ? -15.015 -4.625 -13.948 1.00 59.38 93 GLN A N 1
ATOM 788 C CA . GLN A 1 93 ? -14.069 -3.529 -14.142 1.00 59.38 93 GLN A CA 1
ATOM 789 C C . GLN A 1 93 ? -14.778 -2.199 -13.834 1.00 59.38 93 GLN A C 1
ATOM 791 O O . GLN A 1 93 ? -15.822 -1.901 -14.405 1.00 59.38 93 GLN A O 1
ATOM 796 N N . TRP A 1 94 ? -14.237 -1.413 -12.897 1.00 54.09 94 TRP A N 1
ATOM 797 C CA . TRP A 1 94 ? -14.769 -0.080 -12.555 1.00 54.09 94 TRP A CA 1
ATOM 798 C C . TRP A 1 94 ? -14.405 0.988 -13.596 1.00 54.09 94 TRP A C 1
ATOM 800 O O . TRP A 1 94 ? -14.927 2.098 -13.565 1.00 54.09 94 TRP A O 1
ATOM 810 N N . LEU A 1 95 ? -13.509 0.647 -14.524 1.00 62.09 95 LEU A N 1
ATOM 811 C CA . LEU A 1 95 ? -13.176 1.474 -15.673 1.00 62.09 95 LEU A CA 1
ATOM 812 C C . LEU A 1 95 ? -14.137 1.148 -16.829 1.00 62.09 95 LEU A C 1
ATOM 814 O O . LEU A 1 95 ? -14.428 -0.032 -17.040 1.00 62.09 95 LEU A O 1
ATOM 818 N N . PRO A 1 96 ? -14.601 2.153 -17.595 1.00 57.66 96 PRO A N 1
ATOM 819 C CA . PRO A 1 96 ? -15.390 1.926 -18.804 1.00 57.66 96 PRO A CA 1
ATOM 820 C C . PRO A 1 96 ? -14.698 0.942 -19.761 1.00 57.66 96 PRO A C 1
ATOM 822 O O . PRO A 1 96 ? -13.470 0.880 -19.784 1.00 57.66 96 PRO A O 1
ATOM 825 N N . GLU A 1 97 ? -15.463 0.236 -20.604 1.00 47.22 97 GLU A N 1
ATOM 826 C CA . GLU A 1 97 ? -15.018 -0.866 -21.496 1.00 47.22 97 GLU A CA 1
ATOM 827 C C . GLU A 1 97 ? -13.867 -0.545 -22.479 1.00 47.22 97 GLU A C 1
ATOM 829 O O . GLU A 1 97 ? -13.446 -1.398 -23.253 1.00 47.22 97 GLU A O 1
ATOM 834 N N . ARG A 1 98 ? -13.327 0.673 -22.475 1.00 44.78 98 ARG A N 1
ATOM 835 C CA . ARG A 1 98 ? -12.214 1.112 -23.331 1.00 44.78 98 ARG A CA 1
ATOM 836 C C . ARG A 1 98 ? -11.153 1.928 -22.591 1.00 44.78 98 ARG A C 1
ATOM 838 O O . ARG A 1 98 ? -10.259 2.478 -23.225 1.00 44.78 98 ARG A O 1
ATOM 845 N N . VAL A 1 99 ? -11.245 2.022 -21.264 1.00 56.53 99 VAL A N 1
ATOM 846 C CA . VAL A 1 99 ? -10.253 2.714 -20.439 1.00 56.53 99 VAL A CA 1
ATOM 847 C C . VAL A 1 99 ? -9.327 1.674 -19.835 1.00 56.53 99 VAL A C 1
ATOM 849 O O . VAL A 1 99 ? -9.715 0.849 -19.001 1.00 56.53 99 VAL A O 1
ATOM 852 N N . PHE A 1 100 ? -8.083 1.725 -20.289 1.00 57.22 100 PHE A N 1
ATOM 853 C CA . PHE A 1 100 ? -7.019 0.877 -19.794 1.00 57.22 100 PHE A CA 1
ATOM 854 C C . PHE A 1 100 ? -6.154 1.667 -18.839 1.00 57.22 100 PHE A C 1
ATOM 856 O O . PHE A 1 100 ? -5.885 2.850 -19.031 1.00 57.22 100 PHE A O 1
ATOM 863 N N . LEU A 1 101 ? -5.705 0.963 -17.814 1.00 56.56 101 LEU A N 1
ATOM 864 C CA . LEU A 1 101 ? -4.655 1.458 -16.965 1.00 56.56 101 LEU A CA 1
ATOM 865 C C . LEU A 1 101 ? -3.339 1.179 -17.679 1.00 56.56 101 LEU A C 1
ATOM 867 O O . LEU A 1 101 ? -2.858 0.050 -17.679 1.00 56.56 101 LEU A O 1
ATOM 871 N N . VAL A 1 102 ? -2.841 2.190 -18.381 1.00 55.78 102 VAL A N 1
ATOM 872 C CA . VAL A 1 102 ? -1.511 2.175 -18.980 1.00 55.78 102 VAL A CA 1
ATOM 873 C C . VAL A 1 102 ? -0.585 2.743 -17.913 1.00 55.78 102 VAL A C 1
ATOM 875 O O . VAL A 1 102 ? -0.747 3.889 -17.507 1.00 55.78 102 VAL A O 1
ATOM 878 N N . GLY A 1 103 ? 0.301 1.910 -17.372 1.00 48.09 103 GLY A N 1
ATOM 879 C CA . GLY A 1 103 ? 1.430 2.426 -16.609 1.00 48.09 103 GLY A CA 1
ATOM 880 C C . GLY A 1 103 ? 2.403 3.012 -17.617 1.00 48.09 103 GLY A C 1
ATOM 881 O O . GLY A 1 103 ? 2.820 2.287 -18.519 1.00 48.09 103 GLY A O 1
ATOM 882 N N . ASP A 1 104 ? 2.711 4.302 -17.506 1.00 41.91 104 ASP A N 1
ATOM 883 C CA . ASP A 1 104 ? 3.728 4.922 -18.348 1.00 41.91 104 ASP A CA 1
ATOM 884 C C . ASP A 1 104 ? 5.029 4.133 -18.173 1.00 41.91 104 ASP A C 1
ATOM 886 O O . ASP A 1 104 ? 5.539 3.961 -17.062 1.00 41.91 104 ASP A O 1
ATOM 890 N N . THR A 1 105 ? 5.513 3.559 -19.271 1.00 37.81 105 THR A N 1
ATOM 891 C CA . THR A 1 105 ? 6.770 2.822 -19.321 1.00 37.81 105 THR A CA 1
ATOM 892 C C . THR A 1 105 ? 7.903 3.797 -19.018 1.00 37.81 105 THR A C 1
ATOM 894 O O . THR A 1 105 ? 8.386 4.499 -19.901 1.00 37.81 105 THR A O 1
ATOM 897 N N . TRP A 1 106 ? 8.336 3.863 -17.761 1.00 41.53 106 TRP A N 1
ATOM 898 C CA . TRP A 1 106 ? 9.563 4.566 -17.411 1.00 41.53 106 TRP A CA 1
ATOM 899 C C . TRP A 1 106 ? 10.740 3.694 -17.835 1.00 41.53 106 TRP A C 1
ATOM 901 O O . TRP A 1 106 ? 11.053 2.680 -17.208 1.00 41.53 106 TRP A O 1
ATOM 911 N N . HIS A 1 107 ? 11.372 4.069 -18.945 1.00 36.22 107 HIS A N 1
ATOM 912 C CA . HIS A 1 107 ? 12.676 3.542 -19.309 1.00 36.22 107 HIS A CA 1
ATOM 913 C C . HIS A 1 107 ? 13.674 3.958 -18.226 1.00 36.22 107 HIS A C 1
ATOM 915 O O . HIS A 1 107 ? 14.021 5.131 -18.121 1.00 36.22 107 HIS A O 1
ATOM 921 N N . ILE A 1 108 ? 14.163 2.999 -17.439 1.00 34.81 108 ILE A N 1
ATOM 922 C CA . ILE A 1 108 ? 15.393 3.187 -16.665 1.00 34.81 108 ILE A CA 1
ATOM 923 C C . ILE A 1 108 ? 16.545 3.017 -17.659 1.00 34.81 108 ILE A C 1
ATOM 925 O O . ILE A 1 108 ? 17.147 1.954 -17.772 1.00 34.81 108 ILE A O 1
ATOM 929 N N . GLY A 1 109 ? 16.730 4.039 -18.491 1.00 29.02 109 GLY A N 1
ATOM 930 C CA . GLY A 1 109 ? 17.884 4.202 -19.362 1.00 29.02 109 GLY A CA 1
ATOM 931 C C . GLY A 1 109 ? 18.877 5.132 -18.682 1.00 29.02 109 GLY A C 1
ATOM 932 O O . GLY A 1 109 ? 18.477 6.150 -18.122 1.00 29.02 109 GLY A O 1
ATOM 933 N N . GLU A 1 110 ? 20.142 4.731 -18.702 1.00 36.59 110 GLU A N 1
ATOM 934 C CA . GLU A 1 110 ? 21.288 5.416 -18.113 1.00 36.59 110 GLU A CA 1
ATOM 935 C C . GLU A 1 110 ? 21.283 6.937 -18.314 1.00 36.59 110 GLU A C 1
ATOM 937 O O . GLU A 1 110 ? 20.943 7.470 -19.370 1.00 36.59 110 GLU A O 1
ATOM 942 N N . GLU A 1 111 ? 21.723 7.605 -17.254 1.00 47.91 111 GLU A N 1
ATOM 943 C CA . GLU A 1 111 ? 22.110 9.004 -17.167 1.00 47.91 111 GLU A CA 1
ATOM 944 C C . GLU A 1 111 ? 22.831 9.497 -18.431 1.00 47.91 111 GLU A C 1
ATOM 946 O O . GLU A 1 111 ? 24.013 9.226 -18.613 1.00 47.91 111 GLU A O 1
ATOM 951 N N . GLN A 1 112 ? 22.150 10.290 -19.265 1.00 32.03 112 GLN A N 1
ATOM 952 C CA . GLN A 1 112 ? 22.800 11.375 -19.998 1.00 32.03 112 GLN A CA 1
ATOM 953 C C . GLN A 1 112 ? 21.956 12.643 -19.929 1.00 32.03 112 GLN A C 1
ATOM 955 O O . GLN A 1 112 ? 20.820 12.722 -20.396 1.00 32.03 112 GLN A O 1
ATOM 960 N N . ALA A 1 113 ? 22.561 13.634 -19.283 1.00 42.91 113 ALA A N 1
ATOM 961 C CA . ALA A 1 113 ? 22.094 14.994 -19.150 1.00 42.91 113 ALA A CA 1
ATOM 962 C C . ALA A 1 113 ? 21.706 15.603 -20.503 1.00 42.91 113 ALA A C 1
ATOM 964 O O . ALA A 1 113 ? 22.495 15.532 -21.436 1.00 42.91 113 ALA A O 1
ATOM 965 N N . ILE A 1 114 ? 20.546 16.266 -20.558 1.00 31.52 114 ILE A N 1
ATOM 966 C CA . ILE A 1 114 ? 20.309 17.569 -21.205 1.00 31.52 114 ILE A CA 1
ATOM 967 C C . ILE A 1 114 ? 18.936 18.082 -20.732 1.00 31.52 114 ILE A C 1
ATOM 969 O O . ILE A 1 114 ? 17.917 17.437 -20.942 1.00 31.52 114 ILE A O 1
ATOM 973 N N . GLY A 1 115 ? 18.928 19.279 -20.138 1.00 33.50 115 GLY A N 1
ATOM 974 C CA . GLY A 1 115 ? 17.833 20.248 -20.262 1.00 33.50 115 GLY A CA 1
ATOM 975 C C . GLY A 1 115 ? 16.517 19.951 -19.538 1.00 33.50 115 GLY A C 1
ATOM 976 O O . GLY A 1 115 ? 15.607 19.350 -20.091 1.00 33.50 115 GLY A O 1
ATOM 977 N N . SER A 1 116 ? 16.401 20.510 -18.334 1.00 45.97 116 SER A N 1
ATOM 978 C CA . SER A 1 116 ? 15.172 20.907 -17.630 1.00 45.97 116 SER A CA 1
ATOM 979 C C . SER A 1 116 ? 13.881 20.972 -18.468 1.00 45.97 116 SER A C 1
ATOM 981 O O . SER A 1 116 ? 13.724 21.879 -19.284 1.00 45.97 116 SER A O 1
ATOM 983 N N . ASN A 1 117 ? 12.921 20.092 -18.160 1.00 35.47 117 ASN A N 1
ATOM 984 C CA . ASN A 1 117 ? 11.543 20.471 -17.824 1.00 35.47 117 ASN A CA 1
ATOM 985 C C . ASN A 1 117 ? 10.782 19.291 -17.192 1.00 35.47 117 ASN A C 1
ATOM 987 O O . ASN A 1 117 ? 10.450 18.314 -17.851 1.00 35.47 117 ASN A O 1
ATOM 991 N N . ALA A 1 118 ? 10.551 19.436 -15.885 1.00 44.50 118 ALA A N 1
ATOM 992 C CA . ALA A 1 118 ? 9.578 18.777 -15.018 1.00 44.50 118 ALA A CA 1
ATOM 993 C C . ALA A 1 118 ? 8.850 17.529 -15.557 1.00 44.50 118 ALA A C 1
ATOM 995 O O . ALA A 1 118 ? 7.808 17.606 -16.207 1.00 44.50 118 ALA A O 1
ATOM 996 N N . THR A 1 119 ? 9.295 16.359 -15.113 1.00 42.81 119 THR A N 1
ATOM 997 C CA . THR A 1 119 ? 8.364 15.288 -14.748 1.00 42.81 119 THR A CA 1
ATOM 998 C C . THR A 1 119 ? 8.892 14.680 -13.456 1.00 42.81 119 THR A C 1
ATOM 1000 O O . THR A 1 119 ? 9.922 14.016 -13.456 1.00 42.81 119 THR A O 1
ATOM 1003 N N . GLU A 1 120 ? 8.264 15.031 -12.330 1.00 46.31 120 GLU A N 1
ATOM 1004 C CA . GLU A 1 120 ? 8.675 14.557 -11.005 1.00 46.31 120 GLU A CA 1
ATOM 1005 C C . GLU A 1 120 ? 8.683 13.027 -10.968 1.00 46.31 120 GLU A C 1
ATOM 1007 O O . GLU A 1 120 ? 7.665 12.381 -11.242 1.00 46.31 120 GLU A O 1
ATOM 1012 N N . ASN A 1 121 ? 9.832 12.454 -10.614 1.00 47.03 121 ASN A N 1
ATOM 1013 C CA . ASN A 1 121 ? 9.992 11.019 -10.446 1.00 47.03 121 ASN A CA 1
ATOM 1014 C C . ASN A 1 121 ? 9.084 10.536 -9.287 1.00 47.03 121 ASN A C 1
ATOM 1016 O O . ASN A 1 121 ? 9.000 11.215 -8.259 1.00 47.03 121 ASN A O 1
ATOM 1020 N N . PRO A 1 122 ? 8.405 9.376 -9.397 1.00 46.34 122 PRO A N 1
ATOM 1021 C CA . PRO A 1 122 ? 7.633 8.776 -8.301 1.00 46.34 122 PRO A CA 1
ATOM 1022 C C . PRO A 1 122 ? 8.369 8.728 -6.953 1.00 46.34 122 PRO A C 1
ATOM 1024 O O . PRO A 1 122 ? 7.755 8.942 -5.904 1.00 46.34 122 PRO A O 1
ATOM 1027 N N . GLY A 1 123 ? 9.689 8.533 -6.974 1.00 50.03 123 GLY A N 1
ATOM 1028 C CA . GLY A 1 123 ? 10.519 8.565 -5.774 1.00 50.03 123 GLY A CA 1
ATOM 1029 C C . GLY A 1 123 ? 10.595 9.923 -5.085 1.00 50.03 123 GLY A C 1
ATOM 1030 O O . GLY A 1 123 ? 10.678 10.015 -3.855 1.00 50.03 123 GLY A O 1
ATOM 1031 N N . ASP A 1 124 ? 10.495 10.991 -5.869 1.00 53.81 124 ASP A N 1
ATOM 1032 C CA . ASP A 1 124 ? 10.470 12.356 -5.361 1.00 53.81 124 ASP A CA 1
ATOM 1033 C C . ASP A 1 124 ? 9.093 12.697 -4.786 1.00 53.81 124 ASP A C 1
ATOM 1035 O O . ASP A 1 124 ? 9.019 13.385 -3.773 1.00 53.81 124 ASP A O 1
ATOM 1039 N N . ARG A 1 125 ? 8.005 12.097 -5.296 1.00 59.38 125 ARG A N 1
ATOM 1040 C CA . ARG A 1 125 ? 6.665 12.219 -4.687 1.00 59.38 125 ARG A CA 1
ATOM 1041 C C . ARG A 1 125 ? 6.596 11.603 -3.292 1.00 59.38 125 ARG A C 1
ATOM 1043 O O . ARG A 1 125 ? 6.047 12.226 -2.385 1.00 59.38 125 ARG A O 1
ATOM 1050 N N . LEU A 1 126 ? 7.172 10.410 -3.095 1.00 56.91 126 LEU A N 1
ATOM 1051 C CA . LEU A 1 126 ? 7.236 9.793 -1.764 1.00 56.91 126 LEU A CA 1
ATOM 1052 C C . LEU A 1 126 ? 8.112 10.628 -0.820 1.00 56.91 126 LEU A C 1
ATOM 1054 O O . LEU A 1 126 ? 7.722 10.862 0.324 1.00 56.91 126 LEU A O 1
ATOM 1058 N N . ARG A 1 127 ? 9.276 11.102 -1.290 1.00 54.19 127 ARG A N 1
ATOM 1059 C CA . ARG A 1 127 ? 10.162 11.969 -0.496 1.00 54.19 127 ARG A CA 1
ATOM 1060 C C . ARG A 1 127 ? 9.479 13.269 -0.086 1.00 54.19 127 ARG A C 1
ATOM 1062 O O . ARG A 1 127 ? 9.527 13.604 1.096 1.00 54.19 127 ARG A O 1
ATOM 1069 N N . ASN A 1 128 ? 8.828 13.960 -1.015 1.00 61.47 128 ASN A N 1
ATOM 1070 C CA . ASN A 1 128 ? 8.147 15.225 -0.747 1.00 61.47 128 ASN A CA 1
ATOM 1071 C C . ASN A 1 128 ? 6.978 15.017 0.228 1.00 61.47 128 ASN A C 1
ATOM 1073 O O . ASN A 1 128 ? 6.932 15.661 1.271 1.00 61.47 128 ASN A O 1
ATOM 1077 N N . HIS A 1 129 ? 6.128 14.011 -0.004 1.00 60.50 129 HIS A N 1
ATOM 1078 C CA . HIS A 1 129 ? 4.994 13.716 0.878 1.00 60.50 129 HIS A CA 1
ATOM 1079 C C . HIS A 1 129 ? 5.410 13.312 2.305 1.00 60.50 129 HIS A C 1
ATOM 1081 O O . HIS A 1 129 ? 4.774 13.711 3.280 1.00 60.50 129 HIS A O 1
ATOM 1087 N N . LEU A 1 130 ? 6.480 12.520 2.455 1.00 57.97 130 LEU A N 1
ATOM 1088 C CA . LEU A 1 130 ? 7.006 12.142 3.773 1.00 57.97 130 LEU A CA 1
ATOM 1089 C C . LEU A 1 130 ? 7.726 13.298 4.480 1.00 57.97 130 LEU A C 1
ATOM 1091 O O . LEU A 1 130 ? 7.815 13.285 5.707 1.00 57.97 130 LEU A O 1
ATOM 1095 N N . SER A 1 131 ? 8.253 14.267 3.730 1.00 60.66 131 SER A N 1
ATOM 1096 C CA . SER A 1 131 ? 8.887 15.464 4.292 1.00 60.66 131 SER A CA 1
ATOM 1097 C C . SER A 1 131 ? 7.825 16.419 4.838 1.00 60.66 131 SER A C 1
ATOM 1099 O O . SER A 1 131 ? 7.939 16.840 5.988 1.00 60.66 131 SER A O 1
ATOM 1101 N N . ASP A 1 132 ? 6.733 16.617 4.094 1.00 64.94 132 ASP A N 1
ATOM 1102 C CA . ASP A 1 132 ? 5.580 17.417 4.524 1.00 64.94 132 ASP A CA 1
ATOM 1103 C C . ASP A 1 132 ? 4.929 16.856 5.800 1.00 64.94 132 ASP A C 1
ATOM 1105 O O . ASP A 1 132 ? 4.643 17.607 6.732 1.00 64.94 132 ASP A O 1
ATOM 1109 N N . GLN A 1 133 ? 4.764 15.528 5.906 1.00 56.50 133 GLN A N 1
ATOM 1110 C CA . GLN A 1 133 ? 4.202 14.910 7.119 1.00 56.50 133 GLN A CA 1
ATOM 1111 C C . GLN A 1 133 ? 5.105 15.061 8.353 1.00 56.50 133 GLN A C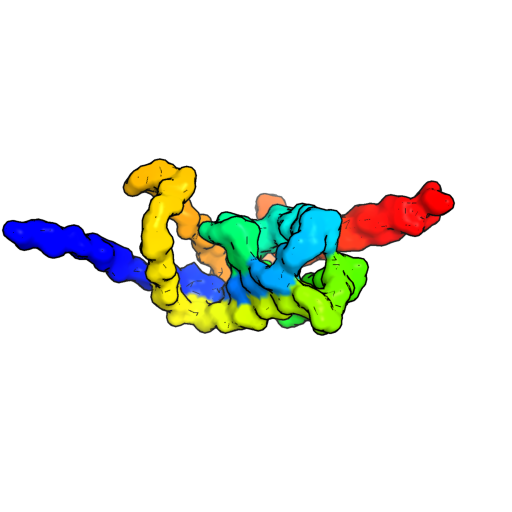 1
ATOM 1113 O O . GLN A 1 133 ? 4.605 15.208 9.465 1.00 56.50 133 GLN A O 1
ATOM 1118 N N . ARG A 1 134 ? 6.436 15.066 8.186 1.00 51.56 134 ARG A N 1
ATOM 1119 C CA . ARG A 1 134 ? 7.371 15.269 9.310 1.00 51.56 134 ARG A CA 1
ATOM 1120 C C . ARG A 1 134 ? 7.446 16.717 9.778 1.00 51.56 134 ARG A C 1
ATOM 1122 O O . ARG A 1 134 ? 7.864 16.948 10.910 1.00 51.56 134 ARG A O 1
ATOM 1129 N N . GLN A 1 135 ? 7.120 17.673 8.912 1.00 53.47 135 GLN A N 1
ATOM 1130 C CA . GLN A 1 135 ? 7.080 19.088 9.267 1.00 53.47 135 GLN A CA 1
ATOM 1131 C C . GLN A 1 135 ? 5.790 19.427 10.016 1.00 53.47 135 GLN A C 1
ATOM 1133 O O . GLN A 1 135 ? 5.870 20.087 11.046 1.00 53.47 135 GLN A O 1
ATOM 1138 N N . SER A 1 136 ? 4.645 18.862 9.611 1.00 52.25 136 SER A N 1
ATOM 1139 C CA . SER A 1 136 ? 3.386 19.035 10.352 1.00 52.25 136 SER A CA 1
ATOM 1140 C C . SER A 1 136 ? 3.405 18.413 11.753 1.00 52.25 136 SER A C 1
ATOM 1142 O O . SER A 1 136 ? 2.741 18.913 12.645 1.00 52.25 136 SER A O 1
ATOM 1144 N N . GLU A 1 137 ? 4.178 17.344 11.977 1.00 49.47 137 GLU A N 1
ATOM 1145 C CA . GLU A 1 137 ? 4.302 16.688 13.294 1.00 49.47 137 GLU A CA 1
ATOM 1146 C C . GLU A 1 137 ? 5.273 17.401 14.265 1.00 49.47 137 GLU A C 1
ATOM 1148 O O . GLU A 1 137 ? 5.425 16.958 15.400 1.00 49.47 137 GLU A O 1
ATOM 1153 N N . ARG A 1 138 ? 5.972 18.466 13.836 1.00 47.06 138 ARG A N 1
ATOM 1154 C CA . ARG A 1 138 ? 6.900 19.251 14.683 1.00 47.06 138 ARG A CA 1
ATOM 1155 C C . ARG A 1 138 ? 6.351 20.611 15.114 1.00 47.06 138 ARG A C 1
ATOM 1157 O O . ARG A 1 138 ? 7.010 21.284 15.903 1.00 47.06 138 ARG A O 1
ATOM 1164 N N . GLU A 1 139 ? 5.215 21.024 14.562 1.00 51.09 139 GLU A N 1
ATOM 1165 C CA . GLU A 1 139 ? 4.599 22.331 14.820 1.00 51.09 139 GLU A CA 1
ATOM 1166 C C . GLU A 1 139 ? 3.420 22.268 15.814 1.00 51.09 139 GLU A C 1
ATOM 1168 O O . GLU A 1 139 ? 2.855 23.313 16.131 1.00 51.09 139 GLU A O 1
ATOM 1173 N N . ASP A 1 140 ? 3.133 21.085 16.373 1.00 42.50 140 ASP A N 1
ATOM 1174 C CA . ASP A 1 140 ? 2.186 20.836 17.477 1.00 42.50 140 ASP A CA 1
ATOM 1175 C C . ASP A 1 140 ? 2.923 20.398 18.760 1.00 42.50 140 ASP A C 1
ATOM 1177 O O . ASP A 1 140 ? 2.467 20.768 19.870 1.00 42.50 140 ASP A O 1
#

Radius of gyration: 17.76 Å; Cα contacts (8 Å, |Δi|>4): 130; chains: 1; bounding box: 44×43×46 Å

Solvent-accessible surface area (backbone atoms only — not comparable to full-atom values): 8943 Å² total; per-residue (Å²): 137,83,79,79,74,77,80,86,55,81,44,72,41,46,80,37,27,32,41,37,38,54,50,58,84,52,68,68,44,36,53,53,47,52,55,56,44,59,74,68,28,46,75,78,48,98,53,31,30,43,35,68,46,54,75,68,49,47,56,52,49,49,59,57,46,61,80,47,52,53,82,91,75,35,48,76,48,78,42,81,39,59,36,79,39,81,73,87,86,84,80,88,69,92,52,60,103,83,59,74,91,74,72,81,75,63,77,92,65,80,93,73,91,78,81,93,75,92,76,84,51,67,68,53,54,52,52,51,56,56,49,55,56,56,53,63,71,70,79,118

Sequence (140 aa):
MTTSRFEQRWFEFGPDAWLIAYDIADPMRLARVHRYLKAVAMPVQYSVFLGWFSPREIDLLTRGLETRIDARRDDVRMYHLPSRTQLYRFGRQWLPERVFLVGDTWHIGEEQAIGSNATENPGDRLRNHLSDQRQSERED

pLDDT: mean 72.21, std 22.89, range [29.02, 97.75]

Secondary structure (DSSP, 8-state):
--------PEEE--TTEEEEEEE---HHHHHHHHHHHHTTSEEEETTEEEEE--HHHHHHHHHHHHTTS-TTT-EEEEEEPPSEEE----S--SS-TT-----------------------HHHHHHHHHHHHHHHTT--

Foldseek 3Di:
DDDPPPPFDKAQADQQKKKKFKDAPDPQLLVVLVVLCVQQFDDPDSGITMHGDDPVRVVVNVVVSVVSDDPVHMDMDMDRDGSTDGDDDDDDDPDPPPDDDRDPPPPPDDDDDDDDDDDDDSVVSSVVVVVVVVVVVVVD

Nearest PDB structures (foldseek):
  1zpw-assembly1_X  TM=8.998E-01  e=2.284E-06  Thermus thermophilus
  2i0x-assembly1_A  TM=8.977E-01  e=1.853E-05  Pyrococcus furiosus
  4es2-assembly1_A-2  TM=8.609E-01  e=1.155E-05  Halalkalibacterium halodurans C-125
  8d3q-assembly1_F  TM=7.855E-01  e=3.402E-05  Halalkalibacterium halodurans C-125
  7f84-assembly1_B  TM=8.389E-01  e=8.758E-05  Leptospira interrogans serovar Copenhageni str. Fiocruz L1-130